Protein AF-A0A969HWA6-F1 (afdb_monomer)

Nearest PDB structures (foldseek):
  3d7q-assembly1_B-2  TM=8.897E-01  e=2.293E-05  Nostoc punctiforme PCC 73102
  3d7q-assembly2_A-2  TM=8.936E-01  e=2.028E-05  Nostoc punctiforme PCC 73102
  2nlv-assembly1_B  TM=7.751E-01  e=9.704E-06  Trichormus variabilis ATCC 29413
  2nvm-assembly1_B  TM=8.332E-01  e=2.028E-05  Trichormus variabilis ATCC 29413
  2nvm-assembly1_A  TM=7.857E-01  e=2.438E-05  Trichormus variabilis ATCC 29413

Structure (mmCIF, N/CA/C/O backbone):
data_AF-A0A969HWA6-F1
#
_entry.id   AF-A0A969HWA6-F1
#
loop_
_atom_site.group_PDB
_atom_site.id
_atom_site.type_symbol
_atom_site.label_atom_id
_atom_site.label_alt_id
_atom_site.label_comp_id
_atom_site.label_asym_id
_atom_site.label_entity_id
_atom_site.label_seq_id
_atom_site.pdbx_PDB_ins_code
_atom_site.Cartn_x
_atom_site.Cartn_y
_atom_site.Cartn_z
_atom_site.occupancy
_atom_site.B_iso_or_equiv
_atom_site.auth_seq_id
_atom_site.auth_comp_id
_atom_site.auth_asym_id
_atom_site.auth_atom_id
_atom_site.pdbx_PDB_model_num
ATOM 1 N N . MET A 1 1 ? -27.611 -11.280 -12.031 1.00 41.75 1 MET A N 1
ATOM 2 C CA . MET A 1 1 ? -26.595 -10.706 -11.128 1.00 41.75 1 MET A CA 1
ATOM 3 C C . MET A 1 1 ? -27.334 -9.848 -10.123 1.00 41.75 1 MET A C 1
ATOM 5 O O . MET A 1 1 ? -27.807 -8.779 -10.484 1.00 41.75 1 MET A O 1
ATOM 9 N N . LEU A 1 2 ? -27.590 -10.385 -8.931 1.00 40.19 2 LEU A N 1
ATOM 10 C CA . LEU A 1 2 ? -28.255 -9.642 -7.864 1.00 40.19 2 LEU A CA 1
ATOM 11 C C . LEU A 1 2 ? -27.164 -8.889 -7.107 1.00 40.19 2 LEU A C 1
ATOM 13 O O . LEU A 1 2 ? -26.274 -9.518 -6.544 1.00 40.19 2 LEU A O 1
ATOM 17 N N . ALA A 1 3 ? -27.209 -7.558 -7.152 1.00 45.69 3 ALA A N 1
ATOM 18 C CA . ALA A 1 3 ? -26.381 -6.722 -6.296 1.00 45.69 3 ALA A CA 1
ATOM 19 C C . ALA A 1 3 ? -26.628 -7.125 -4.835 1.00 45.69 3 ALA A C 1
ATOM 21 O O . ALA A 1 3 ? -27.779 -7.261 -4.417 1.00 45.69 3 ALA A O 1
ATOM 22 N N . ASN A 1 4 ? -25.549 -7.354 -4.089 1.00 40.28 4 ASN A N 1
ATOM 23 C CA . ASN A 1 4 ? -25.596 -7.753 -2.690 1.00 40.28 4 ASN A CA 1
ATOM 24 C C . ASN A 1 4 ? -26.351 -6.671 -1.874 1.00 40.28 4 ASN A C 1
ATOM 26 O O . ASN A 1 4 ? -25.867 -5.539 -1.789 1.00 40.28 4 ASN A O 1
ATOM 30 N N . PRO A 1 5 ? -27.534 -6.958 -1.290 1.00 50.59 5 PRO A N 1
ATOM 31 C CA . PRO A 1 5 ? -28.389 -5.933 -0.681 1.00 50.59 5 PRO A CA 1
ATOM 32 C C . PRO A 1 5 ? -27.793 -5.286 0.580 1.00 50.59 5 PRO A C 1
ATOM 34 O O . PRO A 1 5 ? -28.294 -4.261 1.039 1.00 50.59 5 PRO A O 1
ATOM 37 N N . LEU A 1 6 ? -26.705 -5.846 1.117 1.00 52.22 6 LEU A N 1
ATOM 38 C CA . LEU A 1 6 ? -25.976 -5.312 2.269 1.00 52.22 6 LEU A CA 1
ATOM 39 C C . LEU A 1 6 ? -25.165 -4.044 1.949 1.00 52.22 6 LEU A C 1
ATOM 41 O O . LEU A 1 6 ? -24.878 -3.269 2.857 1.00 52.22 6 LEU A O 1
ATOM 45 N N . MET A 1 7 ? -24.854 -3.778 0.674 1.00 48.81 7 MET A N 1
ATOM 46 C CA . MET A 1 7 ? -24.095 -2.582 0.276 1.00 48.81 7 MET A CA 1
ATOM 47 C C . MET A 1 7 ? -24.921 -1.285 0.397 1.00 48.81 7 MET A C 1
ATOM 49 O O . MET A 1 7 ? -24.359 -0.196 0.437 1.00 48.81 7 MET A O 1
ATOM 53 N N . ASN A 1 8 ? -26.256 -1.387 0.467 1.00 52.12 8 ASN A N 1
ATOM 54 C CA . ASN A 1 8 ? -27.166 -0.242 0.343 1.00 52.12 8 ASN A CA 1
ATOM 55 C C . ASN A 1 8 ? -27.588 0.387 1.687 1.00 52.12 8 ASN A C 1
ATOM 57 O O . ASN A 1 8 ? -28.530 1.177 1.719 1.00 52.12 8 ASN A O 1
ATOM 61 N N . GLN A 1 9 ? -26.943 0.013 2.802 1.00 55.09 9 GLN A N 1
ATOM 62 C CA . GLN A 1 9 ? -27.288 0.486 4.156 1.00 55.09 9 GLN A CA 1
ATOM 63 C C . GLN A 1 9 ? -26.075 0.910 5.005 1.00 55.09 9 GLN A C 1
ATOM 65 O O . GLN A 1 9 ? -26.201 1.047 6.222 1.00 55.09 9 GLN A O 1
ATOM 70 N N . LEU A 1 10 ? -24.899 1.135 4.409 1.00 58.47 10 LEU A N 1
ATOM 71 C CA . LEU A 1 10 ? -23.794 1.729 5.165 1.00 58.47 10 LEU A CA 1
ATOM 72 C C . LEU A 1 10 ? -24.167 3.178 5.526 1.00 58.47 10 LEU A C 1
ATOM 74 O O . LEU A 1 10 ? -24.438 3.968 4.620 1.00 58.47 10 LEU A O 1
ATOM 78 N N . PRO A 1 11 ? -24.212 3.554 6.817 1.00 70.38 11 PRO A N 1
ATOM 79 C CA . PRO A 1 11 ? -24.512 4.930 7.196 1.00 70.38 11 PRO A CA 1
ATOM 80 C C . PRO A 1 11 ? -23.436 5.863 6.621 1.00 70.38 11 PRO A C 1
ATOM 82 O O . PRO A 1 11 ? -22.260 5.504 6.583 1.00 70.38 11 PRO A O 1
ATOM 85 N N . GLU A 1 12 ? -23.824 7.066 6.187 1.00 70.00 12 GLU A N 1
ATOM 86 C CA . GLU A 1 12 ? -22.949 8.015 5.466 1.00 70.00 12 GLU A CA 1
ATOM 87 C C . GLU A 1 12 ? -21.616 8.294 6.187 1.00 70.00 12 GLU A C 1
ATOM 89 O O . GLU A 1 12 ? -20.579 8.482 5.552 1.00 70.00 12 GLU A O 1
ATOM 94 N N . SER A 1 13 ? -21.613 8.250 7.523 1.00 74.56 13 SER A N 1
ATOM 95 C CA . SER A 1 13 ? -20.408 8.418 8.344 1.00 74.56 13 SER A CA 1
ATOM 96 C C . SER A 1 13 ? -19.408 7.261 8.224 1.00 74.56 13 SER A C 1
ATOM 98 O O . SER A 1 13 ? -18.206 7.483 8.361 1.00 74.56 13 SER A O 1
ATOM 100 N N . LEU A 1 14 ? -19.870 6.037 7.961 1.00 70.31 14 LEU A N 1
ATOM 101 C CA . LEU A 1 14 ? -19.021 4.868 7.714 1.00 70.31 14 LEU A CA 1
ATOM 102 C C . LEU A 1 14 ? -18.477 4.875 6.281 1.00 70.31 14 LEU A C 1
ATOM 104 O O . LEU A 1 14 ? -17.287 4.624 6.093 1.00 70.31 14 LEU A O 1
ATOM 108 N N . ALA A 1 15 ? -19.302 5.247 5.298 1.00 74.38 15 ALA A N 1
ATOM 109 C CA . ALA A 1 15 ? -18.864 5.416 3.910 1.00 74.38 15 ALA A CA 1
ATOM 110 C C . ALA A 1 15 ? -17.758 6.484 3.793 1.00 74.38 15 ALA A C 1
ATOM 112 O O . ALA A 1 15 ? -16.685 6.212 3.261 1.00 74.38 15 ALA A O 1
ATOM 113 N N . GLY A 1 16 ? -17.938 7.649 4.426 1.00 80.06 16 GLY A N 1
ATOM 114 C CA . GLY A 1 16 ? -16.910 8.695 4.434 1.00 80.06 16 GLY A CA 1
ATOM 115 C C . GLY A 1 16 ? -15.608 8.301 5.153 1.00 80.06 16 GLY A C 1
ATOM 116 O O . GLY A 1 16 ? -14.535 8.814 4.823 1.00 80.06 16 GLY A O 1
ATOM 117 N N . ARG A 1 17 ? -15.657 7.380 6.128 1.00 83.19 17 ARG A N 1
ATOM 118 C CA . ARG A 1 17 ? -14.449 6.833 6.778 1.00 83.19 17 ARG A CA 1
ATOM 119 C C . ARG A 1 17 ? -13.713 5.855 5.865 1.00 83.19 17 ARG A C 1
ATOM 121 O O . ARG A 1 17 ? -12.491 5.939 5.770 1.00 83.19 17 ARG A O 1
ATOM 128 N N . MET A 1 18 ? -14.452 4.988 5.176 1.00 84.88 18 MET A N 1
ATOM 129 C CA . MET A 1 18 ? -13.917 4.070 4.166 1.00 84.88 18 MET A CA 1
ATOM 130 C C . MET A 1 18 ? -13.212 4.837 3.041 1.00 84.88 18 MET A C 1
ATOM 132 O O . MET A 1 18 ? -12.071 4.523 2.709 1.00 84.88 18 MET A O 1
ATOM 136 N N . ASP A 1 19 ? -13.844 5.882 2.507 1.00 89.50 19 ASP A N 1
ATOM 137 C CA . ASP A 1 19 ? -13.274 6.680 1.416 1.00 89.50 19 ASP A CA 1
ATOM 138 C C . ASP A 1 19 ?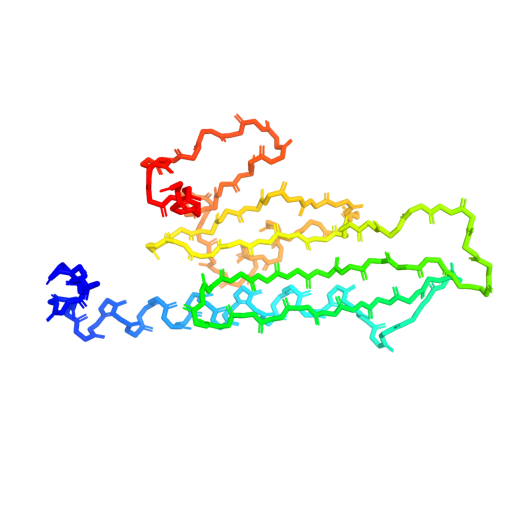 -11.975 7.380 1.838 1.00 89.50 19 ASP A C 1
ATOM 140 O O . ASP A 1 19 ? -11.010 7.448 1.075 1.00 89.50 19 ASP A O 1
ATOM 144 N N . ASN A 1 20 ? -11.902 7.843 3.090 1.00 92.50 20 ASN A N 1
ATOM 145 C CA . ASN A 1 20 ? -10.674 8.412 3.644 1.00 92.50 20 ASN A CA 1
ATOM 146 C C . ASN A 1 20 ? -9.564 7.373 3.840 1.00 92.50 20 ASN A C 1
ATOM 148 O O . ASN A 1 20 ? -8.393 7.691 3.603 1.00 92.50 20 ASN A O 1
ATOM 152 N N . LEU A 1 21 ? -9.916 6.153 4.254 1.00 95.50 21 LEU A N 1
ATOM 153 C CA . LEU A 1 21 ? -8.961 5.056 4.392 1.00 95.50 21 LEU A CA 1
ATOM 154 C C . LEU A 1 21 ? -8.404 4.658 3.021 1.00 95.50 21 LEU A C 1
ATOM 156 O O . LEU A 1 21 ? -7.188 4.672 2.839 1.00 95.50 21 LEU A O 1
ATOM 160 N N . LYS A 1 22 ? -9.285 4.412 2.043 1.00 96.38 22 LYS A N 1
ATOM 161 C CA . LYS A 1 22 ? -8.931 4.148 0.639 1.00 96.38 22 LYS A CA 1
ATOM 162 C C . LYS A 1 22 ? -8.001 5.217 0.081 1.00 96.38 22 LYS A C 1
ATOM 164 O O . LYS A 1 22 ? -6.914 4.898 -0.391 1.00 96.38 22 LYS A O 1
ATOM 169 N N . ARG A 1 23 ? -8.375 6.491 0.226 1.00 96.94 23 ARG A N 1
ATOM 170 C CA . ARG A 1 23 ? -7.5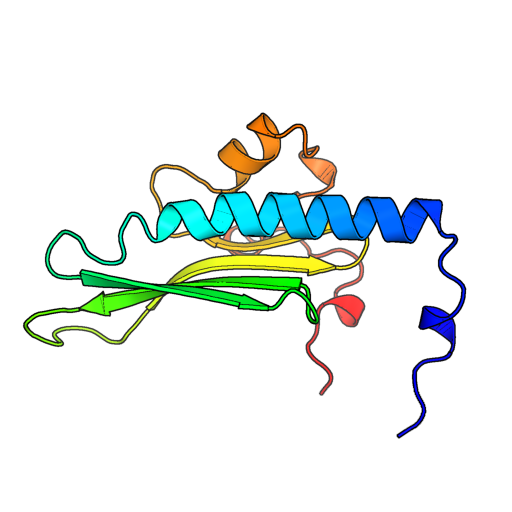53 7.621 -0.220 1.00 96.94 23 ARG A CA 1
ATOM 171 C C . ARG A 1 23 ? -6.175 7.628 0.444 1.00 96.94 23 ARG A C 1
ATOM 173 O O . ARG A 1 23 ? -5.179 7.826 -0.239 1.00 96.94 23 ARG A O 1
ATOM 180 N N . THR A 1 24 ? -6.103 7.401 1.754 1.00 97.62 24 THR A N 1
ATOM 181 C CA . THR A 1 24 ? -4.819 7.390 2.473 1.00 97.62 24 THR A CA 1
ATOM 182 C C . THR A 1 24 ? -3.925 6.246 2.009 1.00 97.62 24 THR A C 1
ATOM 184 O O . THR A 1 24 ? -2.753 6.477 1.726 1.00 97.62 24 THR A O 1
ATOM 187 N N . VAL A 1 25 ? -4.471 5.036 1.877 1.00 97.94 25 VAL A N 1
ATOM 188 C CA . VAL A 1 25 ? -3.712 3.874 1.390 1.00 97.94 25 VAL A CA 1
ATOM 189 C C . VAL A 1 25 ? -3.244 4.099 -0.044 1.00 97.94 25 VAL A C 1
ATOM 191 O O . VAL A 1 25 ? -2.070 3.884 -0.335 1.00 97.94 25 VAL A O 1
ATOM 194 N N . ARG A 1 26 ? -4.123 4.604 -0.917 1.00 97.94 26 ARG A N 1
ATOM 195 C CA . ARG A 1 26 ? -3.787 4.980 -2.293 1.00 97.94 26 ARG A CA 1
ATOM 196 C C . ARG A 1 26 ? -2.602 5.948 -2.341 1.00 97.94 26 ARG A C 1
ATOM 198 O O . ARG A 1 26 ? -1.635 5.683 -3.050 1.00 97.94 26 ARG A O 1
ATOM 205 N N . GLU A 1 27 ? -2.685 7.050 -1.592 1.00 97.38 27 GLU A N 1
ATOM 206 C CA . GLU A 1 27 ? -1.646 8.087 -1.537 1.00 97.38 27 GLU A CA 1
ATOM 207 C C . GLU A 1 27 ? -0.304 7.528 -1.043 1.00 97.38 27 GLU A C 1
ATOM 209 O O . GLU A 1 27 ? 0.742 7.914 -1.562 1.00 97.38 27 GLU A O 1
ATOM 214 N N . GLU A 1 28 ? -0.304 6.632 -0.050 1.00 97.88 28 GLU A N 1
ATOM 215 C CA . GLU A 1 28 ? 0.935 6.025 0.450 1.00 97.88 28 GLU A CA 1
ATOM 216 C C . GLU A 1 28 ? 1.521 5.002 -0.529 1.00 97.88 28 GLU A C 1
ATOM 218 O O . GLU A 1 28 ? 2.723 5.042 -0.786 1.00 97.88 28 GLU A O 1
ATOM 223 N N . VAL A 1 29 ? 0.699 4.138 -1.135 1.00 98.06 29 VAL A N 1
ATOM 224 C CA . VAL A 1 29 ? 1.161 3.144 -2.122 1.00 98.06 29 VAL A CA 1
ATOM 225 C C . VAL A 1 29 ? 1.747 3.822 -3.363 1.00 98.06 29 VAL A C 1
ATOM 227 O O . VAL A 1 29 ? 2.808 3.423 -3.840 1.00 98.06 29 VAL A O 1
ATOM 230 N N . GLU A 1 30 ? 1.115 4.885 -3.864 1.00 97.06 30 GLU A N 1
ATOM 231 C CA . GLU A 1 30 ? 1.576 5.608 -5.057 1.00 97.06 30 GLU A CA 1
ATOM 232 C C . GLU A 1 30 ? 3.011 6.149 -4.908 1.00 97.06 30 GLU A C 1
ATOM 234 O O . GLU A 1 30 ? 3.781 6.159 -5.875 1.00 97.06 30 GLU A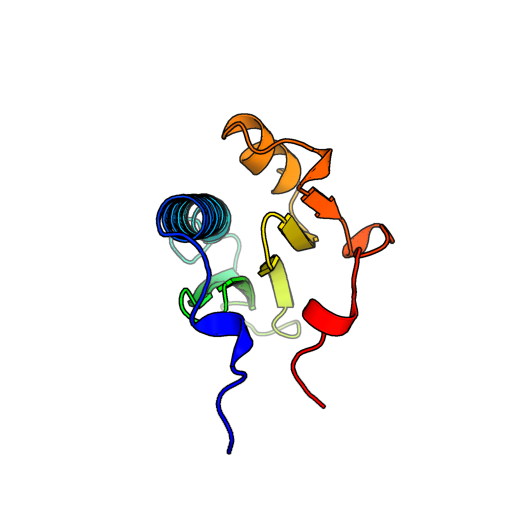 O 1
ATOM 239 N N . LYS A 1 31 ? 3.427 6.527 -3.690 1.00 95.75 31 LYS A N 1
ATOM 240 C CA . LYS A 1 31 ? 4.784 7.043 -3.427 1.00 95.75 31 LYS A CA 1
ATOM 241 C C . LYS A 1 31 ? 5.880 6.035 -3.753 1.00 95.75 31 LYS A C 1
ATOM 243 O O . LYS A 1 31 ? 6.979 6.452 -4.115 1.00 95.75 31 LYS A O 1
ATOM 248 N N . TYR A 1 32 ? 5.593 4.738 -3.673 1.00 94.94 32 TYR A N 1
ATOM 249 C CA . TYR A 1 32 ? 6.563 3.680 -3.966 1.00 94.94 32 TYR A CA 1
ATOM 250 C C . TYR A 1 32 ? 6.875 3.533 -5.455 1.00 94.94 32 TYR A C 1
ATOM 252 O O . TYR A 1 32 ? 7.859 2.888 -5.807 1.00 94.94 32 TYR A O 1
ATOM 260 N N . ALA A 1 33 ? 6.090 4.156 -6.337 1.00 94.06 33 ALA A N 1
ATOM 261 C CA . ALA A 1 33 ? 6.411 4.216 -7.757 1.00 94.06 33 ALA A CA 1
ATOM 262 C C . ALA A 1 33 ? 7.421 5.330 -8.107 1.00 94.06 33 ALA A C 1
ATOM 264 O O . ALA A 1 33 ? 7.868 5.376 -9.250 1.00 94.06 33 ALA A O 1
ATOM 265 N N . THR A 1 34 ? 7.760 6.230 -7.168 1.00 72.81 34 THR A N 1
ATOM 266 C CA . THR A 1 34 ? 8.813 7.277 -7.223 1.00 72.81 34 THR A CA 1
ATOM 267 C C . THR A 1 34 ? 9.291 7.679 -8.632 1.00 72.81 34 THR A C 1
ATOM 269 O O . THR A 1 34 ? 10.410 7.393 -9.053 1.00 72.81 34 THR A O 1
ATOM 272 N N . GLY A 1 35 ? 8.436 8.381 -9.388 1.00 71.44 35 GLY A N 1
ATOM 273 C CA . GLY A 1 35 ? 8.782 8.937 -10.708 1.00 71.44 35 GLY A CA 1
ATOM 274 C C . GLY A 1 35 ? 8.791 7.934 -11.873 1.00 71.44 35 GLY A C 1
ATOM 275 O O . GLY A 1 35 ? 9.204 8.289 -12.978 1.00 71.44 35 GLY A O 1
ATOM 276 N N . GLY A 1 36 ? 8.338 6.702 -11.639 1.00 77.88 36 GLY A N 1
ATOM 277 C CA . GLY A 1 36 ? 8.093 5.657 -12.636 1.00 77.88 36 GLY A CA 1
ATOM 278 C C . GLY A 1 36 ? 9.332 4.894 -13.107 1.00 77.88 36 GLY A C 1
ATOM 279 O O . GLY A 1 36 ? 9.218 4.024 -13.971 1.00 77.88 36 GLY A O 1
ATOM 280 N N . ARG A 1 37 ? 10.526 5.217 -12.587 1.00 81.19 37 ARG A N 1
ATOM 281 C CA . ARG A 1 37 ? 11.791 4.589 -13.000 1.00 81.19 37 ARG A CA 1
ATOM 282 C C . ARG A 1 37 ? 12.910 4.760 -11.974 1.00 81.19 37 ARG A C 1
ATOM 284 O O . ARG A 1 37 ? 13.057 5.827 -11.383 1.00 81.19 37 ARG A O 1
ATOM 291 N N . GLY A 1 38 ? 13.781 3.763 -11.872 1.00 78.94 38 GLY A N 1
ATOM 292 C CA . GLY A 1 38 ? 15.010 3.829 -11.080 1.00 78.94 38 GLY A CA 1
ATOM 293 C C . GLY A 1 38 ? 15.788 2.521 -11.161 1.00 78.94 38 GLY A C 1
ATOM 294 O O . GLY A 1 38 ? 15.187 1.479 -11.366 1.00 78.94 38 GLY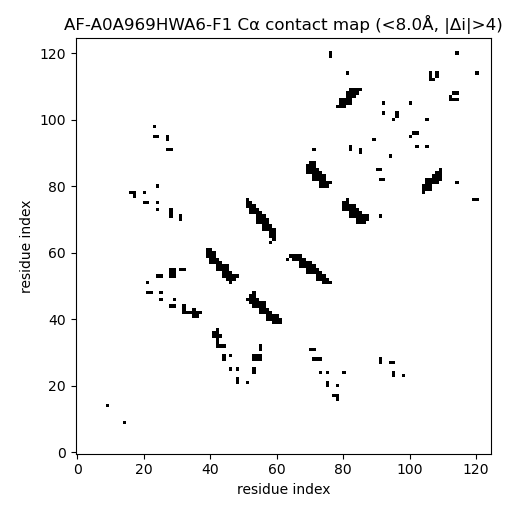 A O 1
ATOM 295 N N . ALA A 1 39 ? 17.118 2.575 -11.042 1.00 81.81 39 ALA A N 1
ATOM 296 C CA . ALA A 1 39 ? 17.979 1.386 -10.958 1.00 81.81 39 ALA A CA 1
ATOM 297 C C . ALA A 1 39 ? 17.706 0.296 -12.021 1.00 81.81 39 ALA A C 1
ATOM 299 O O . ALA A 1 39 ? 17.703 -0.883 -11.698 1.00 81.81 39 ALA A O 1
ATOM 300 N N . ASN A 1 40 ? 17.496 0.684 -13.287 1.00 88.38 40 ASN A N 1
ATOM 301 C CA . ASN A 1 40 ? 17.152 -0.243 -14.375 1.00 88.38 40 ASN A CA 1
ATOM 302 C C . ASN A 1 40 ? 15.812 -0.990 -14.179 1.00 88.38 40 ASN A C 1
ATOM 304 O O . ASN A 1 40 ? 15.638 -2.119 -14.624 1.00 88.38 40 ASN A O 1
ATOM 308 N N . ILE A 1 41 ? 14.848 -0.344 -13.526 1.00 90.38 41 ILE A N 1
ATOM 309 C CA . ILE A 1 41 ? 13.495 -0.856 -13.305 1.00 90.38 41 ILE A CA 1
ATOM 310 C C . ILE A 1 41 ? 12.493 0.246 -13.665 1.00 90.38 41 ILE A C 1
ATOM 312 O O . ILE A 1 41 ? 12.714 1.433 -13.394 1.00 90.38 41 ILE A O 1
ATOM 316 N N . LEU A 1 42 ? 11.390 -0.148 -14.294 1.00 94.06 42 LEU A N 1
ATOM 317 C CA . LEU A 1 42 ? 10.188 0.660 -14.474 1.00 94.06 42 LEU A CA 1
ATOM 318 C C . LEU A 1 42 ? 9.187 0.318 -13.376 1.00 94.06 42 LEU A C 1
ATOM 320 O O . LEU A 1 42 ? 8.960 -0.857 -13.090 1.00 94.06 42 LEU A O 1
ATOM 324 N N . LEU A 1 43 ? 8.579 1.347 -12.793 1.00 95.12 43 LEU A N 1
ATOM 325 C CA . LEU A 1 43 ? 7.610 1.212 -11.711 1.00 95.12 43 LEU A CA 1
ATOM 326 C C . LEU A 1 43 ? 6.244 1.711 -12.175 1.00 95.12 43 LEU A C 1
ATOM 328 O O . LEU A 1 43 ? 6.120 2.831 -12.674 1.00 95.12 43 LEU A O 1
ATOM 332 N N . PHE A 1 44 ? 5.220 0.886 -11.990 1.00 95.69 44 PHE A N 1
ATOM 333 C CA . PHE A 1 44 ? 3.854 1.182 -12.409 1.00 95.69 44 PHE A CA 1
ATOM 334 C C . PHE A 1 44 ? 2.916 1.103 -11.212 1.00 95.69 44 PHE A C 1
ATOM 336 O O . PHE A 1 44 ? 2.698 0.021 -10.671 1.00 95.69 44 PHE A O 1
ATOM 343 N N . ALA A 1 45 ? 2.348 2.244 -10.823 1.00 96.62 45 ALA A N 1
ATOM 344 C CA . ALA A 1 45 ? 1.260 2.275 -9.858 1.00 96.62 45 ALA A CA 1
ATOM 345 C C . ALA A 1 45 ? -0.042 1.806 -10.525 1.00 96.62 45 ALA A C 1
ATOM 347 O O . ALA A 1 45 ? -0.410 2.285 -11.601 1.00 96.62 45 ALA A O 1
ATOM 348 N N . ILE A 1 46 ? -0.739 0.881 -9.874 1.00 96.88 46 ILE A N 1
ATOM 349 C CA . ILE A 1 46 ? -2.066 0.395 -10.250 1.00 96.88 46 ILE A CA 1
ATOM 350 C C . ILE A 1 46 ? -2.988 0.757 -9.093 1.00 96.88 46 ILE A C 1
ATOM 352 O O . ILE A 1 46 ? -2.828 0.233 -7.993 1.00 96.88 46 ILE A O 1
ATOM 356 N N . LEU A 1 47 ? -3.909 1.691 -9.329 1.00 96.94 47 LEU A N 1
ATOM 357 C CA . LEU A 1 47 ? -4.759 2.273 -8.294 1.00 96.94 47 LEU A CA 1
ATOM 358 C C . LEU A 1 47 ? -6.230 2.054 -8.662 1.00 96.94 47 LEU A C 1
ATOM 360 O O . LEU A 1 47 ? -6.755 2.732 -9.544 1.00 96.94 47 LEU A O 1
ATOM 364 N N . ASP A 1 48 ? -6.877 1.093 -8.008 1.00 96.31 48 ASP A N 1
ATOM 365 C CA . ASP A 1 48 ? -8.282 0.736 -8.211 1.00 96.31 48 ASP A CA 1
ATOM 366 C C . ASP A 1 48 ? -9.105 1.183 -6.994 1.00 96.31 48 ASP A C 1
ATOM 368 O O . ASP A 1 48 ? -9.224 0.470 -5.997 1.00 96.31 48 ASP A O 1
ATOM 372 N N . ASP A 1 49 ? -9.659 2.396 -7.065 1.00 93.12 49 ASP A N 1
ATOM 373 C CA . ASP A 1 49 ? -10.475 2.973 -5.987 1.00 93.12 49 ASP A CA 1
ATOM 374 C C . ASP A 1 49 ? -11.830 2.265 -5.815 1.00 93.12 49 ASP A C 1
ATOM 376 O O . ASP A 1 49 ? -12.357 2.181 -4.697 1.00 93.12 49 ASP A O 1
ATOM 380 N N . GLU A 1 50 ? -12.383 1.715 -6.900 1.00 90.94 50 GLU A N 1
ATOM 381 C CA . GLU A 1 50 ? -13.658 0.994 -6.883 1.00 90.94 50 GLU A CA 1
ATOM 382 C C . GLU A 1 50 ? -13.527 -0.264 -6.020 1.00 90.94 50 GLU A C 1
ATOM 384 O O . GLU A 1 50 ? -14.286 -0.452 -5.061 1.00 90.94 50 GLU A O 1
ATOM 389 N N . ARG A 1 51 ? -12.490 -1.065 -6.286 1.00 90.56 51 ARG A N 1
ATOM 390 C CA . ARG A 1 51 ? -12.221 -2.322 -5.571 1.00 90.56 51 ARG A CA 1
ATOM 391 C C . ARG A 1 51 ? -11.337 -2.150 -4.338 1.00 90.56 51 ARG A C 1
ATOM 393 O O . ARG A 1 51 ? -11.194 -3.093 -3.568 1.00 90.56 51 ARG A O 1
ATOM 400 N N . GLY A 1 52 ? -10.764 -0.963 -4.133 1.00 94.75 52 GLY A N 1
ATOM 401 C CA . GLY A 1 52 ? -9.844 -0.683 -3.032 1.00 94.75 52 GLY A CA 1
ATOM 402 C C . GLY A 1 52 ? -8.546 -1.482 -3.134 1.00 94.75 52 GLY A C 1
ATOM 403 O O . GLY A 1 52 ? -8.071 -1.961 -2.110 1.00 94.75 52 GLY A O 1
ATOM 404 N N . ILE A 1 53 ? -8.006 -1.673 -4.343 1.00 97.00 53 ILE A N 1
ATOM 405 C CA . ILE A 1 53 ? -6.784 -2.451 -4.601 1.00 97.00 53 ILE A CA 1
ATOM 406 C C . ILE A 1 53 ? -5.704 -1.512 -5.136 1.00 97.00 53 ILE A C 1
ATOM 408 O O . ILE A 1 53 ? -5.898 -0.827 -6.139 1.00 97.00 53 ILE A O 1
ATOM 412 N N . TYR A 1 54 ? -4.548 -1.504 -4.479 1.00 98.25 54 TYR A N 1
ATOM 413 C CA . TYR A 1 54 ? -3.462 -0.574 -4.765 1.00 98.25 54 TYR A CA 1
ATOM 414 C C . TYR A 1 54 ? -2.142 -1.329 -4.833 1.00 98.25 54 TYR A C 1
ATOM 416 O O . TYR A 1 54 ? -1.754 -1.991 -3.872 1.00 98.25 54 TYR A O 1
ATOM 424 N N . ALA A 1 55 ? -1.438 -1.222 -5.955 1.00 98.31 55 ALA A N 1
ATOM 425 C CA . ALA A 1 55 ? -0.179 -1.919 -6.165 1.00 98.31 55 ALA A CA 1
ATOM 426 C C . ALA A 1 55 ? 0.870 -1.037 -6.836 1.00 98.31 55 ALA A C 1
ATOM 428 O O . ALA A 1 55 ? 0.545 -0.105 -7.574 1.00 98.31 55 ALA A O 1
ATOM 429 N N . VAL A 1 56 ? 2.134 -1.392 -6.637 1.00 9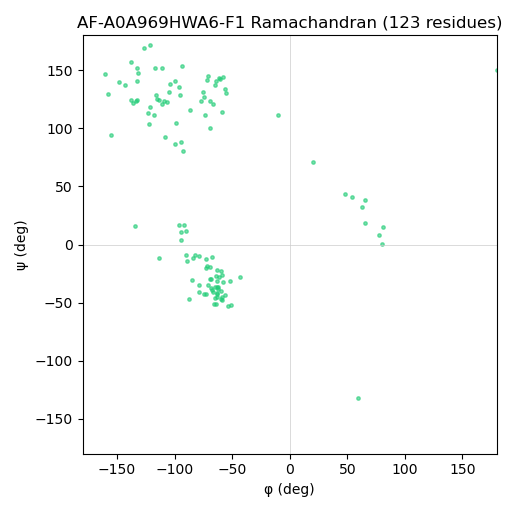7.94 56 VAL A N 1
ATOM 430 C CA . VAL A 1 56 ? 3.250 -0.933 -7.462 1.00 97.94 56 VAL A CA 1
ATOM 431 C C . VAL A 1 56 ? 3.930 -2.154 -8.052 1.00 97.94 56 VAL A C 1
ATOM 433 O O . VAL A 1 56 ? 4.462 -2.980 -7.315 1.00 97.94 56 VAL A O 1
ATOM 436 N N . ASN A 1 57 ? 3.942 -2.248 -9.378 1.00 96.44 57 ASN A N 1
ATOM 437 C CA . ASN A 1 57 ? 4.626 -3.318 -10.094 1.00 96.44 57 ASN A CA 1
ATOM 438 C C . ASN A 1 57 ? 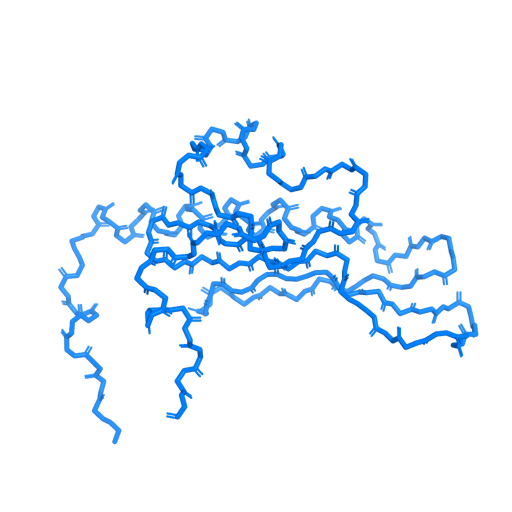5.978 -2.837 -10.613 1.00 96.44 57 ASN A C 1
ATOM 440 O O . ASN A 1 57 ? 6.093 -1.718 -11.116 1.00 96.44 57 ASN A O 1
ATOM 444 N N . ALA A 1 58 ? 6.973 -3.712 -10.541 1.00 94.69 58 ALA A N 1
ATOM 445 C CA . ALA A 1 58 ? 8.297 -3.529 -11.107 1.00 94.69 58 ALA A CA 1
ATOM 446 C C . ALA A 1 58 ? 8.455 -4.352 -12.387 1.00 94.69 58 ALA A C 1
ATOM 448 O O . ALA A 1 58 ? 8.041 -5.511 -12.468 1.00 94.69 58 ALA A O 1
ATOM 449 N N . VAL A 1 59 ? 9.083 -3.745 -13.388 1.00 94.69 59 VAL A N 1
ATOM 450 C CA . VAL A 1 59 ? 9.493 -4.411 -14.624 1.00 94.69 59 VAL A CA 1
ATOM 451 C C . VAL A 1 59 ? 10.930 -4.019 -14.922 1.00 94.69 59 VAL A C 1
ATOM 453 O O . VAL A 1 59 ? 11.217 -2.830 -15.064 1.00 94.69 59 VAL A O 1
ATOM 456 N N . ASP A 1 60 ? 11.813 -5.000 -15.073 1.00 92.62 60 ASP A N 1
ATOM 457 C CA . ASP A 1 60 ? 13.200 -4.746 -15.460 1.00 92.62 60 ASP A CA 1
ATOM 458 C C . ASP A 1 60 ? 13.311 -3.997 -16.795 1.00 92.62 60 ASP A C 1
ATOM 460 O O . ASP A 1 60 ? 12.535 -4.196 -17.744 1.00 92.62 60 ASP A O 1
ATOM 464 N N . TYR A 1 61 ? 14.304 -3.114 -16.865 1.00 86.69 61 TYR A N 1
ATOM 465 C CA . TYR A 1 61 ? 14.578 -2.242 -17.999 1.00 86.69 61 TYR A CA 1
ATOM 466 C C . TYR A 1 61 ? 16.039 -1.773 -17.994 1.00 86.69 61 TYR A C 1
ATOM 468 O O . TYR A 1 61 ? 16.502 -1.172 -17.046 1.00 86.69 61 TYR A O 1
ATOM 476 N N . LEU A 1 62 ? 16.854 -1.859 -19.040 1.00 84.88 62 LEU A N 1
ATOM 477 C CA . LEU A 1 62 ? 16.589 -1.982 -20.476 1.00 84.88 62 LEU A CA 1
ATOM 478 C C . LEU A 1 62 ? 16.459 -3.419 -20.989 1.00 84.88 62 LEU A C 1
ATOM 480 O O . LEU A 1 62 ? 16.025 -3.628 -22.122 1.00 84.88 62 LEU A O 1
ATOM 484 N N . LYS A 1 63 ? 16.870 -4.396 -20.185 1.00 87.19 63 LYS A N 1
ATOM 485 C CA . LYS A 1 63 ? 16.701 -5.824 -20.455 1.00 87.19 63 LYS A CA 1
ATOM 486 C C . LYS A 1 63 ? 15.689 -6.392 -19.477 1.00 87.19 63 LYS A C 1
ATOM 488 O O . LYS A 1 63 ? 15.541 -5.863 -18.387 1.00 87.19 63 LYS A O 1
ATOM 493 N N . ARG A 1 64 ? 14.991 -7.442 -19.903 1.00 86.06 64 ARG A N 1
ATOM 494 C CA . ARG A 1 64 ? 14.091 -8.209 -19.045 1.00 86.06 64 ARG A CA 1
ATOM 495 C C . ARG A 1 64 ? 14.824 -9.453 -18.596 1.00 86.06 64 ARG A C 1
ATOM 497 O O . ARG A 1 64 ? 14.781 -10.460 -19.302 1.00 86.06 64 ARG A O 1
ATOM 504 N N . ASP A 1 65 ? 15.565 -9.306 -17.512 1.00 85.88 65 ASP A N 1
ATOM 505 C CA . ASP A 1 65 ? 16.347 -10.400 -16.955 1.00 85.88 65 ASP A CA 1
ATOM 506 C C . ASP A 1 65 ? 15.467 -11.253 -16.019 1.00 85.88 65 ASP A C 1
ATOM 508 O O . ASP A 1 65 ? 15.602 -12.476 -16.035 1.00 85.88 65 ASP A O 1
ATOM 512 N N . ASP A 1 66 ? 14.472 -10.643 -15.358 1.00 87.62 66 ASP A N 1
ATOM 513 C CA . ASP A 1 66 ? 13.480 -11.320 -14.518 1.00 87.62 66 ASP A CA 1
ATOM 514 C C . ASP A 1 66 ? 12.011 -11.106 -14.953 1.00 87.62 66 ASP A C 1
ATOM 516 O O . ASP A 1 66 ? 11.660 -10.330 -15.856 1.00 87.62 66 ASP A O 1
ATOM 520 N N . VAL A 1 67 ? 11.115 -11.861 -14.306 1.00 90.38 67 VAL A N 1
ATOM 521 C CA . VAL A 1 67 ? 9.659 -11.707 -14.433 1.00 90.38 67 VAL A CA 1
ATOM 522 C C . VAL A 1 67 ? 9.225 -10.426 -13.721 1.00 90.38 67 VAL A C 1
ATOM 524 O O . VAL A 1 67 ? 9.717 -10.104 -12.645 1.00 90.38 67 VAL A O 1
ATOM 527 N N . ALA A 1 68 ? 8.261 -9.710 -14.305 1.00 93.81 68 ALA A N 1
ATOM 528 C CA . ALA A 1 68 ? 7.643 -8.563 -13.648 1.00 93.81 68 ALA A CA 1
ATOM 529 C C . ALA A 1 68 ? 7.060 -8.960 -12.280 1.00 93.81 68 ALA A C 1
ATOM 531 O O . ALA A 1 68 ? 6.365 -9.972 -12.172 1.00 93.81 68 ALA A O 1
ATOM 532 N N . GLY A 1 69 ? 7.324 -8.147 -11.261 1.00 94.12 69 GLY A N 1
ATOM 533 C CA . GLY A 1 69 ? 6.983 -8.442 -9.872 1.00 94.12 69 GLY A CA 1
ATOM 534 C C . GLY A 1 69 ? 6.177 -7.332 -9.211 1.00 94.12 69 GLY A C 1
ATOM 535 O O . GLY A 1 69 ? 6.053 -6.225 -9.737 1.00 94.12 69 GLY A O 1
ATOM 536 N N . VAL A 1 70 ? 5.640 -7.635 -8.036 1.00 96.25 70 VAL A N 1
ATOM 537 C CA . VAL A 1 70 ? 4.956 -6.673 -7.170 1.00 96.25 70 VAL A CA 1
ATOM 538 C C . VAL A 1 70 ? 5.964 -6.150 -6.148 1.00 96.25 70 VAL A C 1
ATOM 540 O O . VAL A 1 70 ? 6.644 -6.927 -5.487 1.00 96.25 70 VAL A O 1
ATOM 543 N N . VAL A 1 71 ? 6.073 -4.830 -6.029 1.00 95.62 71 VAL A N 1
ATOM 544 C CA . VAL A 1 71 ? 6.908 -4.152 -5.024 1.00 95.62 71 VAL A CA 1
ATOM 545 C C . VAL A 1 71 ? 6.121 -3.965 -3.731 1.00 95.62 71 VAL A C 1
ATOM 547 O O . VAL A 1 71 ? 6.623 -4.252 -2.648 1.00 95.62 71 VAL A O 1
ATOM 550 N N . VAL A 1 72 ? 4.882 -3.491 -3.866 1.00 98.06 72 VAL A N 1
ATOM 551 C CA . VAL A 1 72 ? 3.904 -3.321 -2.788 1.00 98.06 72 VAL A CA 1
ATOM 552 C C . VAL A 1 72 ? 2.527 -3.667 -3.346 1.00 98.06 72 VAL A C 1
ATOM 554 O O . VAL A 1 72 ? 2.201 -3.239 -4.455 1.00 98.06 72 VAL A O 1
ATOM 557 N N . LEU A 1 73 ? 1.715 -4.398 -2.583 1.00 98.31 73 LEU A N 1
ATOM 558 C CA . LEU A 1 73 ? 0.292 -4.616 -2.854 1.00 98.31 73 LEU A CA 1
ATOM 559 C C . LEU A 1 73 ? -0.496 -4.502 -1.554 1.00 98.31 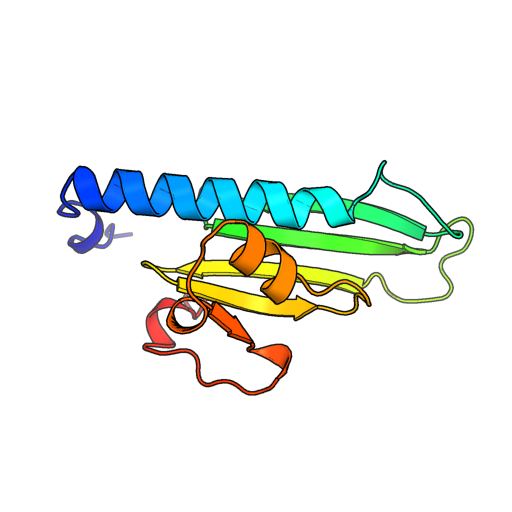73 LEU A C 1
ATOM 561 O O . LEU A 1 73 ? -0.243 -5.225 -0.590 1.00 98.31 73 LEU A O 1
ATOM 565 N N . ALA A 1 74 ? -1.483 -3.615 -1.556 1.00 98.12 74 ALA A N 1
ATOM 566 C CA . ALA A 1 74 ? -2.397 -3.420 -0.449 1.00 98.12 74 ALA A CA 1
ATOM 567 C C . ALA A 1 74 ? -3.850 -3.366 -0.921 1.00 98.12 74 ALA A C 1
ATOM 569 O O . ALA A 1 74 ? -4.156 -2.948 -2.041 1.00 98.12 74 ALA A O 1
ATOM 570 N N . ARG A 1 75 ? -4.756 -3.773 -0.034 1.00 95.69 75 ARG A N 1
ATOM 571 C CA . ARG A 1 75 ? -6.200 -3.763 -0.252 1.00 95.69 75 ARG A CA 1
ATOM 572 C C . ARG A 1 75 ? -6.912 -3.129 0.930 1.00 95.69 75 ARG A C 1
ATOM 574 O O . ARG A 1 75 ? -6.477 -3.295 2.068 1.00 95.69 75 ARG A O 1
ATOM 581 N N . VAL A 1 76 ? -8.023 -2.452 0.672 1.00 94.50 76 VAL A N 1
ATOM 582 C CA . VAL A 1 76 ? -8.924 -1.936 1.708 1.00 94.50 76 VAL A CA 1
ATOM 583 C C . VAL A 1 76 ? -10.228 -2.714 1.665 1.00 94.50 76 VAL A C 1
ATOM 585 O O . VAL A 1 76 ? -10.922 -2.712 0.649 1.00 94.50 76 VAL A O 1
ATOM 588 N N . VAL A 1 77 ? -10.566 -3.358 2.778 1.00 89.12 77 VAL A N 1
ATOM 589 C CA . VAL A 1 77 ? -11.790 -4.151 2.934 1.00 89.12 77 VAL A CA 1
ATOM 590 C C . VAL A 1 77 ? -12.389 -3.818 4.291 1.00 89.12 77 VAL A C 1
ATOM 592 O O . VAL A 1 77 ? -11.736 -3.967 5.326 1.00 89.12 77 VAL A O 1
ATOM 595 N N . GLY A 1 78 ? -13.629 -3.332 4.290 1.00 86.94 78 GLY A N 1
ATOM 596 C CA . GLY A 1 78 ? -14.226 -2.801 5.510 1.00 86.94 78 GLY A CA 1
ATOM 597 C C . GLY A 1 78 ? -13.395 -1.639 6.063 1.00 86.94 78 GLY A C 1
ATOM 598 O O . GLY A 1 78 ? -12.993 -0.732 5.346 1.00 86.94 78 GLY A O 1
ATOM 599 N N . ASP A 1 79 ? -13.100 -1.670 7.352 1.00 89.94 79 ASP A N 1
ATOM 600 C CA . ASP A 1 79 ? -12.279 -0.672 8.038 1.00 89.94 79 ASP A CA 1
ATOM 601 C C . ASP A 1 79 ? -10.800 -1.076 8.171 1.00 89.94 79 ASP A C 1
ATOM 603 O O . ASP A 1 79 ? -10.070 -0.490 8.980 1.00 89.94 79 ASP A O 1
ATOM 607 N N . ARG A 1 80 ? -10.355 -2.065 7.384 1.00 93.25 80 ARG A N 1
ATOM 608 C CA . ARG A 1 80 ? -9.015 -2.653 7.468 1.00 93.25 80 ARG A CA 1
ATOM 609 C C . ARG A 1 80 ? -8.201 -2.450 6.200 1.00 93.25 80 ARG A C 1
ATOM 611 O O . ARG A 1 80 ? -8.731 -2.396 5.090 1.00 93.25 80 ARG A O 1
ATOM 618 N N . VAL A 1 81 ? -6.887 -2.415 6.391 1.00 96.75 81 VAL A N 1
ATOM 619 C CA . VAL A 1 81 ? -5.886 -2.452 5.326 1.00 96.75 81 VAL A CA 1
ATOM 620 C C . VAL A 1 81 ? -5.180 -3.796 5.378 1.00 96.75 81 VAL A C 1
ATOM 622 O O . VAL A 1 81 ? -4.610 -4.156 6.405 1.00 96.75 81 VAL A O 1
ATOM 625 N N . VAL A 1 82 ? -5.189 -4.532 4.275 1.00 97.00 82 VAL A N 1
ATOM 626 C CA . VAL A 1 82 ? -4.423 -5.774 4.130 1.00 97.00 82 VAL A CA 1
ATOM 627 C C . VAL A 1 82 ? -3.248 -5.500 3.222 1.00 97.00 82 VAL A C 1
ATOM 629 O O . VAL A 1 82 ? -3.437 -5.060 2.091 1.00 97.00 82 VAL A O 1
ATOM 632 N N . ILE A 1 83 ? -2.045 -5.752 3.718 1.00 98.19 83 ILE A N 1
ATOM 633 C CA . ILE A 1 83 ? -0.811 -5.660 2.946 1.00 98.19 83 ILE A CA 1
ATOM 634 C C . ILE A 1 83 ? -0.454 -7.081 2.515 1.00 98.19 83 ILE A C 1
ATOM 636 O O . ILE A 1 83 ? -0.030 -7.900 3.332 1.00 98.19 83 ILE A O 1
ATOM 640 N N . GLU A 1 84 ? -0.687 -7.366 1.238 1.00 97.06 84 GLU A N 1
ATOM 641 C CA . GLU A 1 84 ? -0.460 -8.675 0.615 1.00 97.06 84 GLU A CA 1
ATOM 642 C C . GLU A 1 84 ? 1.009 -8.900 0.284 1.00 97.06 84 GLU A C 1
ATOM 644 O O . GLU A 1 84 ? 1.494 -10.019 0.380 1.00 97.06 84 GLU A O 1
ATOM 649 N N . GLU A 1 85 ? 1.710 -7.833 -0.103 1.00 98.00 85 GLU A N 1
ATOM 650 C CA . GLU A 1 85 ? 3.122 -7.872 -0.474 1.00 98.00 85 GLU A CA 1
ATOM 651 C C . GLU A 1 85 ? 3.792 -6.545 -0.113 1.00 98.00 85 GLU A C 1
ATOM 653 O O . GLU A 1 85 ? 3.211 -5.472 -0.316 1.00 98.00 85 GLU A O 1
ATOM 658 N N . ASP A 1 86 ? 5.019 -6.618 0.401 1.00 98.12 86 ASP A N 1
ATOM 659 C CA . ASP A 1 86 ? 5.865 -5.451 0.663 1.00 98.12 86 ASP A CA 1
ATOM 660 C C . ASP A 1 86 ? 7.346 -5.851 0.663 1.00 98.12 86 ASP A C 1
ATOM 662 O O . ASP A 1 86 ? 7.933 -6.242 1.683 1.00 98.12 86 ASP A O 1
ATOM 666 N N . MET A 1 87 ? 7.974 -5.690 -0.499 1.00 95.44 87 MET A N 1
ATOM 667 C CA . MET A 1 87 ? 9.387 -5.993 -0.740 1.00 95.44 87 MET A CA 1
ATOM 668 C C . MET A 1 87 ? 10.317 -4.810 -0.474 1.00 95.44 87 MET A C 1
ATOM 670 O O . MET A 1 87 ? 11.496 -4.846 -0.821 1.00 95.44 87 MET A O 1
ATOM 674 N N . THR A 1 88 ? 9.811 -3.750 0.151 1.00 94.38 88 THR A N 1
ATOM 675 C CA . THR A 1 88 ? 10.558 -2.504 0.323 1.00 94.38 88 THR A CA 1
ATOM 676 C C . THR A 1 88 ? 11.300 -2.466 1.654 1.00 94.38 88 THR A C 1
ATOM 678 O O . THR A 1 88 ? 10.884 -3.085 2.634 1.00 94.38 88 THR A O 1
ATOM 681 N N . ASP A 1 89 ? 12.391 -1.701 1.721 1.00 94.19 89 ASP A N 1
ATOM 682 C CA . ASP A 1 89 ? 13.068 -1.427 2.997 1.00 94.19 89 ASP A CA 1
ATOM 683 C C . ASP A 1 89 ? 12.239 -0.486 3.886 1.00 94.19 89 ASP A C 1
ATOM 685 O O . ASP A 1 89 ? 12.236 -0.606 5.110 1.00 94.19 89 ASP A O 1
ATOM 689 N N . LYS A 1 90 ? 11.529 0.469 3.271 1.00 95.38 90 LYS A N 1
ATOM 690 C CA . LYS A 1 90 ? 10.651 1.423 3.958 1.00 95.38 90 LYS A CA 1
ATOM 691 C C . LYS A 1 90 ? 9.224 0.896 3.946 1.00 95.38 90 LYS A C 1
ATOM 693 O O . LYS A 1 90 ? 8.472 1.231 3.038 1.00 95.38 90 LYS A O 1
ATOM 698 N N . LYS A 1 91 ? 8.855 0.103 4.946 1.00 97.75 91 LYS A N 1
ATOM 699 C CA . LYS A 1 91 ? 7.586 -0.628 4.941 1.00 97.75 91 LYS A CA 1
ATOM 700 C C . LYS A 1 91 ? 6.353 0.273 4.867 1.00 97.75 91 LYS A C 1
ATOM 702 O O . LYS A 1 91 ? 6.288 1.325 5.508 1.00 97.75 91 LYS A O 1
ATOM 707 N N . LEU A 1 92 ? 5.344 -0.190 4.131 1.00 98.50 92 LEU A N 1
ATOM 708 C CA . LEU A 1 92 ? 4.050 0.474 4.001 1.00 98.50 92 LEU A CA 1
ATOM 709 C C . LEU A 1 92 ? 3.337 0.559 5.355 1.00 98.50 92 LEU A C 1
ATOM 711 O O . LEU A 1 92 ? 2.713 1.574 5.643 1.00 98.50 92 LEU A O 1
ATOM 715 N N . VAL A 1 93 ? 3.462 -0.459 6.216 1.00 98.44 93 VAL A N 1
ATOM 716 C CA . VAL A 1 93 ? 2.868 -0.426 7.566 1.00 98.44 93 VAL A CA 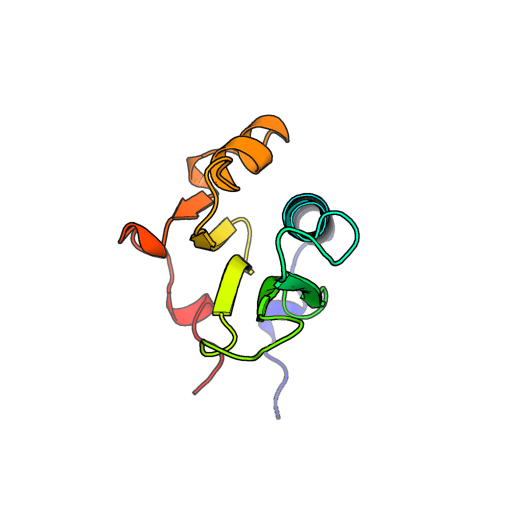1
ATOM 717 C C . VAL A 1 93 ? 3.334 0.791 8.364 1.00 98.44 93 VAL A C 1
ATOM 719 O O . VAL A 1 93 ? 2.503 1.489 8.940 1.00 98.44 93 VAL A O 1
ATOM 722 N N . ASP A 1 94 ? 4.628 1.114 8.316 1.00 98.38 94 ASP A N 1
ATOM 723 C CA . ASP A 1 94 ? 5.182 2.263 9.031 1.00 98.38 94 ASP A CA 1
ATOM 724 C C . ASP A 1 94 ? 4.644 3.578 8.452 1.00 98.38 94 ASP A C 1
ATOM 726 O O . ASP A 1 94 ? 4.284 4.491 9.198 1.00 98.38 94 ASP A O 1
ATOM 730 N N . ALA A 1 95 ? 4.542 3.670 7.121 1.00 98.12 95 ALA A N 1
ATOM 731 C CA . ALA A 1 95 ? 3.982 4.834 6.437 1.00 98.12 95 ALA A CA 1
ATOM 732 C C . ALA A 1 95 ? 2.495 5.049 6.782 1.00 98.12 95 ALA A C 1
ATOM 734 O O . ALA A 1 95 ? 2.075 6.173 7.059 1.00 98.12 95 ALA A O 1
ATOM 735 N N . LEU A 1 96 ? 1.702 3.976 6.836 1.00 98.25 96 LEU A N 1
ATOM 736 C CA . LEU A 1 96 ? 0.288 4.039 7.218 1.00 98.25 96 LEU A CA 1
ATOM 737 C C . LEU A 1 96 ? 0.116 4.425 8.694 1.00 98.25 96 LEU A C 1
ATOM 739 O O . LEU A 1 96 ? -0.742 5.247 9.015 1.00 98.25 96 LEU A O 1
ATOM 743 N N . GLN A 1 97 ? 0.962 3.913 9.591 1.00 98.31 97 GLN A N 1
ATOM 744 C CA . GLN A 1 97 ? 0.942 4.310 11.003 1.00 98.31 97 GLN A CA 1
ATOM 745 C C . GLN A 1 97 ? 1.322 5.785 11.199 1.00 98.31 97 GLN A C 1
ATOM 747 O O . GLN A 1 97 ? 0.718 6.472 12.021 1.00 98.31 97 GLN A O 1
ATOM 752 N N . GLN A 1 98 ? 2.267 6.312 10.410 1.00 97.94 98 GLN A N 1
ATOM 753 C CA . GLN A 1 98 ? 2.593 7.748 10.394 1.00 97.94 98 GLN A CA 1
ATOM 754 C C . GLN A 1 98 ? 1.422 8.620 9.916 1.00 97.94 98 GLN A C 1
ATOM 756 O O . GLN A 1 98 ? 1.372 9.811 10.222 1.00 97.94 98 GLN A O 1
ATOM 761 N N . ARG A 1 99 ? 0.476 8.029 9.184 1.00 96.88 99 ARG A N 1
ATOM 762 C CA . ARG A 1 99 ? -0.782 8.644 8.744 1.00 96.88 99 ARG A CA 1
ATOM 763 C C . ARG A 1 99 ? -1.936 8.397 9.718 1.00 96.88 99 ARG A C 1
ATOM 765 O O . ARG A 1 99 ? -3.090 8.573 9.341 1.00 96.88 99 ARG A O 1
ATOM 772 N N . GLU A 1 100 ? -1.620 8.000 10.951 1.00 95.69 100 GLU A N 1
ATOM 773 C CA . GLU A 1 100 ? -2.570 7.758 12.042 1.00 95.69 100 GLU A CA 1
ATOM 774 C C . GLU A 1 100 ? -3.528 6.576 11.801 1.00 95.69 100 GLU A C 1
ATOM 776 O O . GLU A 1 100 ? -4.543 6.448 12.486 1.00 95.69 100 GLU A O 1
ATOM 781 N N . ILE A 1 101 ? -3.204 5.667 10.870 1.00 96.31 101 ILE A N 1
ATOM 782 C CA . ILE A 1 101 ? -3.917 4.389 10.752 1.00 96.31 101 ILE A CA 1
ATOM 783 C C . ILE A 1 101 ? -3.426 3.470 11.867 1.00 96.31 101 ILE A C 1
ATOM 785 O O . ILE A 1 101 ? -2.230 3.199 12.003 1.00 96.31 101 ILE A O 1
ATOM 789 N N . SER A 1 102 ? -4.359 2.985 12.679 1.00 96.31 102 SER A N 1
ATOM 790 C CA . SER A 1 102 ? -4.015 2.171 13.836 1.00 96.31 102 SER A CA 1
ATOM 791 C C . SER A 1 102 ? -3.523 0.779 13.423 1.00 96.31 102 SER A C 1
ATOM 793 O O . SER A 1 102 ? -3.977 0.198 12.438 1.00 96.31 102 SER A O 1
ATOM 795 N N . ARG A 1 103 ? -2.565 0.222 14.175 1.00 96.81 103 ARG A N 1
ATOM 796 C CA . ARG A 1 103 ? -1.888 -1.038 13.817 1.00 96.81 103 ARG A CA 1
ATOM 797 C C . ARG A 1 103 ? -2.825 -2.248 13.782 1.00 96.81 103 ARG A C 1
ATOM 799 O O . ARG A 1 103 ? -2.599 -3.168 13.005 1.00 96.81 103 ARG A O 1
ATOM 806 N N . ASP A 1 104 ? -3.855 -2.239 14.616 1.00 95.00 104 ASP A N 1
ATOM 807 C CA . ASP A 1 104 ? -4.936 -3.231 14.689 1.00 95.00 104 ASP A CA 1
ATOM 808 C C . ASP A 1 104 ? -5.884 -3.203 13.475 1.00 95.00 104 ASP A C 1
ATOM 810 O O . ASP A 1 104 ? -6.561 -4.199 13.201 1.00 95.00 104 ASP A O 1
ATOM 814 N N . GLN A 1 105 ? -5.896 -2.100 12.718 1.00 94.88 105 GLN A N 1
ATOM 815 C CA . GLN A 1 105 ? -6.577 -2.001 11.424 1.00 94.88 105 GLN A CA 1
ATOM 816 C C . GLN A 1 105 ? -5.729 -2.533 10.262 1.00 94.88 105 GLN A C 1
ATOM 818 O O . GLN A 1 105 ? -6.252 -2.700 9.162 1.00 94.88 105 GLN A O 1
ATOM 823 N N . ILE A 1 106 ? -4.437 -2.790 10.477 1.00 97.62 106 ILE A N 1
ATOM 824 C CA . ILE A 1 106 ? -3.510 -3.237 9.435 1.00 97.62 106 ILE A CA 1
ATOM 825 C C . ILE A 1 106 ? -3.233 -4.729 9.617 1.00 97.62 106 ILE A C 1
ATOM 827 O O . ILE A 1 106 ? -2.898 -5.170 10.713 1.00 97.62 106 ILE A O 1
ATOM 831 N N . VAL A 1 107 ? -3.337 -5.492 8.534 1.00 97.19 107 VAL A N 1
ATOM 832 C CA . VAL A 1 107 ? -2.994 -6.916 8.476 1.00 97.19 107 VAL A CA 1
ATOM 833 C C . VAL A 1 107 ? -1.791 -7.094 7.558 1.00 97.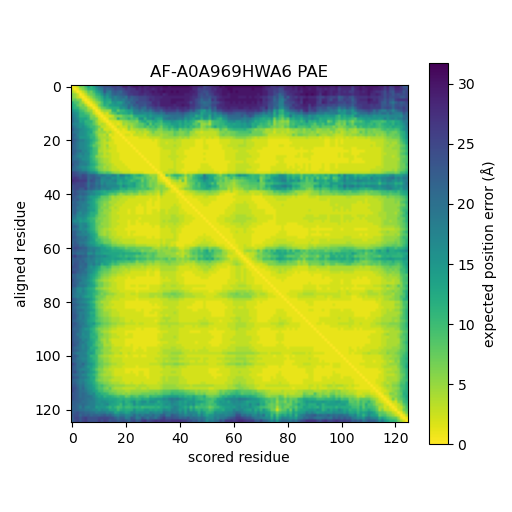19 107 VAL A C 1
ATOM 835 O O . VAL A 1 107 ? -1.833 -6.698 6.393 1.00 97.19 107 VAL A O 1
ATOM 838 N N . LEU A 1 108 ? -0.727 -7.708 8.070 1.00 97.69 108 LEU A N 1
ATOM 839 C CA . LEU A 1 108 ? 0.463 -8.071 7.296 1.00 97.69 108 LEU A CA 1
ATOM 840 C C . LEU A 1 108 ? 0.319 -9.503 6.766 1.00 97.69 108 LEU A C 1
ATOM 842 O O . LEU A 1 108 ? 0.861 -10.449 7.343 1.00 97.69 108 LEU A O 1
ATOM 846 N N . ALA A 1 109 ? -0.428 -9.674 5.674 1.00 95.94 109 ALA A N 1
ATOM 847 C CA . ALA A 1 109 ? -0.704 -10.998 5.114 1.00 95.94 109 ALA A CA 1
ATOM 848 C C . ALA A 1 109 ? 0.584 -11.706 4.655 1.00 95.94 109 ALA A C 1
ATOM 850 O O . ALA A 1 109 ? 0.762 -12.890 4.945 1.00 95.94 109 ALA A O 1
ATOM 851 N N . TYR A 1 110 ? 1.544 -10.970 4.076 1.00 95.38 110 TYR A N 1
ATOM 852 C CA . TYR A 1 110 ? 2.869 -11.505 3.716 1.00 95.38 110 TYR A CA 1
ATOM 853 C C . TYR A 1 110 ? 3.665 -12.050 4.917 1.00 95.38 110 TYR A C 1
ATOM 855 O O . TYR A 1 110 ? 4.569 -12.868 4.750 1.00 95.38 110 TYR A O 1
ATOM 863 N N . ALA A 1 111 ? 3.351 -11.605 6.139 1.00 96.12 111 ALA A N 1
ATOM 864 C CA . ALA A 1 111 ? 3.977 -12.075 7.375 1.00 96.12 111 ALA A CA 1
ATOM 865 C C . ALA A 1 111 ? 3.188 -13.215 8.050 1.00 96.12 111 ALA A C 1
ATOM 867 O O . ALA A 1 111 ? 3.553 -13.653 9.141 1.00 96.12 111 ALA A O 1
ATOM 868 N N . GLY A 1 112 ? 2.112 -13.698 7.419 1.00 94.44 112 GLY A N 1
ATOM 869 C CA . GLY A 1 112 ? 1.253 -14.755 7.946 1.00 94.44 112 GLY A CA 1
ATOM 870 C C . GLY A 1 112 ? 0.223 -14.282 8.975 1.00 94.44 112 GLY A C 1
ATOM 871 O O . GLY A 1 112 ? -0.344 -15.116 9.685 1.00 94.44 112 GLY A O 1
ATOM 872 N N . GLU A 1 113 ? -0.036 -12.973 9.088 1.00 94.25 113 GLU A N 1
ATOM 873 C CA . GLU A 1 113 ? -1.125 -12.485 9.939 1.00 94.25 113 GLU A CA 1
ATOM 874 C C . GLU A 1 113 ? -2.477 -12.958 9.406 1.00 94.25 113 GLU A C 1
ATOM 876 O O . GLU A 1 113 ? -2.748 -12.940 8.206 1.00 94.25 113 GLU A O 1
ATOM 881 N N . THR A 1 114 ? -3.348 -13.393 10.316 1.00 88.12 114 THR A N 1
ATOM 882 C CA . THR A 1 114 ? -4.683 -13.851 9.939 1.00 88.12 114 THR A CA 1
ATOM 883 C C . THR A 1 114 ? -5.514 -12.672 9.461 1.00 88.12 114 THR A C 1
ATOM 885 O O . THR A 1 114 ? -5.714 -11.718 10.209 1.00 88.12 114 THR A O 1
ATOM 888 N N . ILE A 1 115 ? -6.038 -12.773 8.241 1.00 84.38 115 ILE A N 1
ATOM 889 C CA . ILE A 1 115 ? -7.024 -11.840 7.703 1.00 84.38 115 ILE A CA 1
ATOM 890 C C . ILE A 1 115 ? -8.363 -12.131 8.396 1.00 84.38 115 ILE A C 1
ATOM 892 O O . ILE A 1 115 ? -8.932 -13.209 8.191 1.00 84.38 115 ILE A O 1
ATOM 896 N N . PRO A 1 116 ? -8.873 -11.224 9.248 1.00 73.31 116 PRO A N 1
ATOM 897 C CA . PRO A 1 116 ? -10.163 -11.420 9.897 1.00 73.31 116 PRO A CA 1
ATOM 898 C C . PRO A 1 116 ? -11.257 -11.437 8.838 1.00 73.31 116 PRO A C 1
ATOM 900 O O . PRO A 1 116 ? -11.184 -10.663 7.895 1.00 73.31 116 PRO A O 1
ATOM 903 N N . ASP A 1 117 ? -12.252 -12.310 8.980 1.00 72.94 117 ASP A N 1
ATOM 904 C CA . ASP A 1 117 ? -13.365 -12.420 8.029 1.00 72.94 117 ASP A CA 1
ATOM 905 C C . ASP A 1 117 ? -12.923 -12.629 6.570 1.00 72.94 117 ASP A C 1
ATOM 907 O O . ASP A 1 117 ? -13.529 -12.062 5.667 1.00 72.94 117 ASP A O 1
ATOM 911 N N . ALA A 1 118 ? -11.899 -13.465 6.330 1.00 67.31 118 ALA A N 1
ATOM 912 C CA . ALA A 1 118 ? -11.280 -13.733 5.020 1.00 67.31 118 ALA A CA 1
ATOM 913 C C . ALA A 1 118 ? -12.260 -13.918 3.839 1.00 67.31 118 ALA A C 1
ATOM 915 O O . ALA A 1 118 ? -11.928 -13.562 2.715 1.00 67.31 118 ALA A O 1
ATOM 916 N N . ALA A 1 119 ? -13.489 -14.378 4.081 1.00 70.06 119 ALA A N 1
ATOM 917 C CA . ALA A 1 119 ? -14.549 -14.446 3.072 1.00 70.06 119 ALA A CA 1
ATOM 918 C C . ALA A 1 119 ? -14.917 -13.082 2.443 1.00 70.06 119 ALA A C 1
ATOM 920 O O . ALA A 1 119 ? -15.383 -13.041 1.313 1.00 70.06 119 ALA A O 1
ATOM 921 N N . GLN A 1 120 ? -14.704 -11.961 3.140 1.00 66.12 120 GLN A N 1
ATOM 922 C CA . GLN A 1 120 ? -14.862 -10.602 2.591 1.00 66.12 120 GLN A CA 1
ATOM 923 C C . GLN A 1 120 ? -13.662 -10.167 1.733 1.00 66.12 120 GLN A C 1
ATOM 925 O O . GLN A 1 120 ? -13.690 -9.113 1.101 1.00 66.12 120 GLN A O 1
ATOM 930 N N . PHE A 1 121 ? -12.587 -10.953 1.761 1.00 63.75 121 PHE A N 1
ATOM 931 C CA . PHE A 1 121 ? -11.287 -10.644 1.186 1.00 63.75 121 PHE A CA 1
ATOM 932 C C . PHE A 1 121 ? -10.936 -11.555 0.008 1.00 63.75 121 PHE A C 1
ATOM 934 O O . PHE A 1 121 ? -9.967 -11.253 -0.691 1.00 63.75 121 PHE A O 1
ATOM 941 N N . GLU A 1 122 ? -11.689 -12.631 -0.216 1.00 61.00 122 GLU A N 1
ATOM 942 C CA . GLU A 1 122 ? -11.609 -13.440 -1.427 1.00 61.00 122 GLU A CA 1
ATOM 943 C C . GLU A 1 122 ? -12.279 -12.676 -2.578 1.00 61.00 122 GLU A C 1
ATOM 945 O O . GLU A 1 122 ? -13.406 -12.200 -2.460 1.00 61.00 122 GLU A O 1
ATOM 950 N N . LEU A 1 123 ? -11.559 -12.506 -3.690 1.00 53.41 123 LEU A N 1
ATOM 951 C CA . LEU A 1 123 ? -12.152 -12.033 -4.939 1.00 53.41 123 LEU A CA 1
ATOM 952 C C . LEU A 1 123 ? -13.052 -13.168 -5.438 1.00 53.41 123 LEU A C 1
ATOM 954 O O . LEU A 1 123 ? -12.514 -14.144 -5.947 1.00 53.41 123 LEU A O 1
ATOM 958 N N . ASP A 1 124 ? -14.362 -13.055 -5.203 1.00 44.50 124 ASP A N 1
ATOM 959 C CA . ASP A 1 124 ? -15.435 -13.990 -5.582 1.00 44.50 124 ASP A CA 1
ATOM 960 C C . ASP A 1 124 ? -15.010 -15.117 -6.554 1.00 44.50 124 ASP A C 1
ATOM 962 O O . ASP A 1 124 ? -14.723 -14.866 -7.730 1.00 44.50 124 ASP A O 1
ATOM 966 N N . ALA A 1 125 ? -14.993 -16.357 -6.047 1.00 38.09 125 ALA A N 1
ATOM 967 C CA . ALA A 1 125 ? -14.945 -17.585 -6.846 1.00 38.09 125 ALA A CA 1
ATOM 968 C C . ALA A 1 125 ? -16.252 -17.823 -7.626 1.00 38.09 125 ALA A C 1
ATOM 970 O O . ALA A 1 125 ? -17.336 -17.454 -7.114 1.00 38.09 125 ALA A O 1
#

pLDDT: mean 86.34, std 15.93, range [38.09, 98.5]

Mean predicted aligned error: 7.47 Å

Foldseek 3Di:
DDDDPVVVDDPPVQVVLLLVLLVQLQVLQVVVCPVQDDDQWGWDWDRDSPQSKTWIWIAGPPDRPDDIGTQWIWGRFRQAIETCDHNDPPGSLVVVVVVVRDNVRYADVVVVGDDPPCVSVDPDD

Sequence (125 aa):
MLANPLMNQLPESLAGRMDNLKRTVREEVEKYATGGRGANILLFAILDDERGIYAVNAVDYLKRDDVAGVVVLARVVGDRVVIEEDMTDKKLVDALQQREISRDQIVLAYAGETIPDAAQFELDA

Secondary structure (DSSP, 8-state):
----GGGGG--HHHHHHHHHHHHHHHHHHHHTTGGGEETTEEEEEEEETTTTEEEEEEEE-SS--S--EEEEEEEEETTEEEEEEE--SS-HHHHHHHTT--GGGEEEGGGT---TTGGGTS---

Radius of gyration: 15.84 Å; Cα contacts (8 Å, |Δi|>4): 196; chains: 1; bounding box: 46×26×35 Å

Solvent-accessible surface area (backbone atoms only — not comparable to full-atom values): 7352 Å² total; per-residue (Å²): 137,81,78,69,76,75,73,81,67,66,53,70,73,56,50,56,50,38,53,52,50,45,50,50,53,46,59,58,51,50,58,77,20,59,91,40,51,55,96,53,29,35,32,44,63,45,78,37,77,90,74,24,39,34,35,20,36,38,34,54,34,97,55,72,87,64,79,70,43,73,43,33,31,35,36,46,53,81,87,30,38,38,34,59,40,71,75,53,92,77,47,65,68,61,56,42,44,76,67,73,46,55,70,90,37,49,36,47,44,68,77,68,44,78,64,80,69,48,80,75,69,55,82,80,130